Protein AF-A0A847PNF4-F1 (afdb_monomer)

Secondary structure (DSSP, 8-state):
-EEEEEEEEEE--TT----HHHHHHHHHHHHHHHT---EEEEEEEEEETTEEEEEEEEEEEEE-HHHHHHHHHHHHHHHHHTS-----EEEEEE---

Mean predicted aligned error: 7.0 Å

Nearest PDB structures (foldseek):
  2dcl-assembly1_A-2  TM=5.861E-01  e=5.553E-04  Pyrococcus horikoshii
  4er8-assembly1_A  TM=4.736E-01  e=1.302E-03  Escherichia coli K-12
  5b0d-assembly1_B  TM=5.557E-01  e=4.053E-03  Cannabis sativa
  5b0b-assembly2_D  TM=5.524E-01  e=1.095E-02  Cannabis sativa
  8qzt-assembly1_C  TM=3.788E-01  e=3.776E-03  Escherichia coli K-12

pLDDT: mean 78.37, std 13.12, range [43.22, 92.44]

Sequence (97 aa):
MERYLIYLGLESNDGDKWDYIEALDIIIKVASEIGVMGFTAYQTIGMWRGKTELSIRLELFECWEQLATEYALLLKKAFKQETVGLATDVVRKVQWI

Solvent-accessible surface area (backbone atoms only — not comparable to full-atom values): 5662 Å² total; per-residue (Å²): 127,40,38,37,38,40,40,42,39,44,47,38,51,94,86,45,75,77,56,66,67,62,55,48,51,53,53,51,52,56,30,64,77,74,65,60,88,46,70,50,80,45,81,46,82,46,77,56,99,87,28,35,31,44,38,37,43,36,41,34,50,74,45,52,73,68,56,56,50,51,49,53,53,51,50,54,52,58,50,44,75,71,67,38,69,72,74,47,84,51,81,43,81,64,79,88,131

Structure (mmCIF, N/CA/C/O backbone):
data_AF-A0A847PNF4-F1
#
_entry.id   AF-A0A847PNF4-F1
#
loop_
_atom_site.group_PDB
_atom_site.id
_atom_site.type_symbol
_atom_site.label_atom_id
_atom_site.label_alt_id
_atom_site.label_comp_id
_atom_site.label_asym_id
_atom_site.label_entity_id
_atom_site.label_seq_id
_atom_site.pdbx_PDB_ins_code
_atom_site.Cartn_x
_atom_site.Cartn_y
_atom_site.Cartn_z
_atom_site.occupancy
_atom_site.B_iso_or_equiv
_atom_site.auth_seq_id
_atom_site.auth_comp_id
_atom_site.auth_asym_id
_atom_site.auth_atom_id
_atom_site.pdbx_PDB_model_num
ATOM 1 N N . MET A 1 1 ? -14.376 3.775 15.834 1.00 62.66 1 MET A N 1
ATOM 2 C CA . MET A 1 1 ? -13.803 3.230 14.586 1.00 62.66 1 MET A CA 1
ATOM 3 C C . MET A 1 1 ? -12.856 4.264 14.010 1.00 62.66 1 MET A C 1
ATOM 5 O O . MET A 1 1 ? -13.218 5.435 13.996 1.00 62.66 1 MET A O 1
ATOM 9 N N . GLU A 1 2 ? -11.639 3.862 13.642 1.00 81.56 2 GLU A N 1
ATOM 10 C CA . GLU A 1 2 ? -10.525 4.777 13.346 1.00 81.56 2 GLU A CA 1
ATOM 11 C C . GLU A 1 2 ? -10.074 4.665 11.881 1.00 81.56 2 GLU A C 1
ATOM 13 O O . GLU A 1 2 ? -10.418 3.703 11.190 1.00 81.56 2 GLU A O 1
ATOM 18 N N . ARG A 1 3 ? -9.345 5.678 11.394 1.00 83.75 3 ARG A N 1
ATOM 19 C CA . ARG A 1 3 ? -8.745 5.689 10.052 1.00 83.75 3 ARG A CA 1
ATOM 20 C C . ARG A 1 3 ? -7.228 5.616 10.151 1.00 83.75 3 ARG A C 1
ATOM 22 O O . ARG A 1 3 ? -6.630 6.347 10.946 1.00 83.75 3 ARG A O 1
ATOM 29 N N . TYR A 1 4 ? -6.624 4.791 9.302 1.00 85.94 4 TYR A N 1
ATOM 30 C CA . TYR A 1 4 ? -5.174 4.622 9.226 1.00 85.94 4 TYR A CA 1
ATOM 31 C C . TYR A 1 4 ? -4.674 4.876 7.811 1.00 85.94 4 TYR A C 1
ATOM 33 O O . TYR A 1 4 ? -5.311 4.474 6.841 1.00 85.94 4 TYR A O 1
ATOM 41 N N . LEU A 1 5 ? -3.522 5.533 7.708 1.00 88.12 5 LEU A N 1
ATOM 42 C CA . LEU A 1 5 ? -2.806 5.720 6.452 1.00 88.12 5 LEU A CA 1
ATOM 43 C C . LEU A 1 5 ? -1.610 4.781 6.403 1.00 88.12 5 LEU A C 1
ATOM 45 O O . LEU A 1 5 ? -0.833 4.758 7.357 1.00 88.12 5 LEU A O 1
ATOM 49 N N . ILE A 1 6 ? -1.456 4.070 5.289 1.00 86.88 6 ILE A N 1
ATOM 50 C CA . ILE A 1 6 ? -0.240 3.337 4.933 1.00 86.88 6 ILE A CA 1
ATOM 51 C C . ILE A 1 6 ? 0.330 3.982 3.674 1.00 86.88 6 ILE A C 1
ATOM 53 O O . ILE A 1 6 ? -0.373 4.151 2.679 1.00 86.88 6 ILE A O 1
ATOM 57 N N . TYR A 1 7 ? 1.608 4.336 3.720 1.00 86.25 7 TYR A N 1
ATOM 58 C CA . TYR A 1 7 ? 2.358 4.788 2.553 1.00 86.25 7 TYR A CA 1
ATOM 59 C C . TYR A 1 7 ? 3.292 3.675 2.105 1.00 86.25 7 TYR A C 1
ATOM 61 O O . TYR A 1 7 ? 4.039 3.162 2.934 1.00 86.25 7 TYR A O 1
ATOM 69 N N . LEU A 1 8 ? 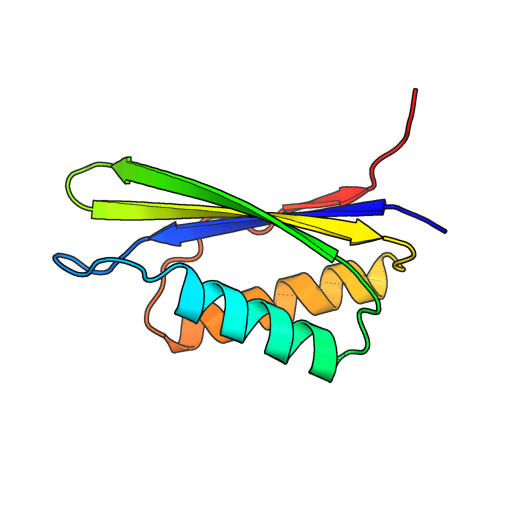3.247 3.338 0.818 1.00 83.44 8 LEU A N 1
ATOM 70 C CA . LEU A 1 8 ? 4.129 2.373 0.173 1.00 83.44 8 LEU A CA 1
ATOM 71 C C . LEU A 1 8 ? 4.905 3.085 -0.938 1.00 83.44 8 LEU A C 1
ATOM 73 O O . LEU A 1 8 ? 4.304 3.706 -1.815 1.00 83.44 8 LEU A O 1
ATOM 77 N N . GLY A 1 9 ? 6.232 2.989 -0.899 1.00 79.94 9 GLY A N 1
ATOM 78 C CA . GLY A 1 9 ? 7.107 3.381 -2.005 1.00 79.94 9 GLY A CA 1
ATOM 79 C C . GLY A 1 9 ? 7.677 2.138 -2.678 1.00 79.94 9 GLY A C 1
ATOM 80 O O . GLY A 1 9 ? 8.373 1.361 -2.017 1.00 79.94 9 GLY A O 1
ATOM 81 N N . LEU A 1 10 ? 7.369 1.958 -3.961 1.00 78.50 10 LEU A N 1
ATOM 82 C CA . LEU A 1 10 ? 7.833 0.861 -4.805 1.00 78.50 10 LEU A CA 1
ATOM 83 C C . LEU A 1 10 ? 8.733 1.431 -5.906 1.00 78.50 10 LEU A C 1
ATOM 85 O O . LEU A 1 10 ? 8.354 2.357 -6.621 1.00 78.50 10 LEU A O 1
ATOM 89 N N . GLU A 1 11 ? 9.931 0.881 -6.040 1.00 73.19 11 GLU A N 1
ATOM 90 C CA . GLU A 1 11 ? 10.897 1.250 -7.078 1.00 73.19 11 GLU A CA 1
ATOM 91 C C . GLU A 1 11 ? 11.001 0.089 -8.066 1.00 73.19 11 GLU A C 1
ATOM 93 O O . GLU A 1 11 ? 11.003 -1.071 -7.649 1.00 73.19 11 GLU A O 1
ATOM 98 N N . SER A 1 12 ? 11.001 0.366 -9.370 1.00 67.69 12 SER A N 1
ATOM 99 C CA . SER A 1 12 ? 11.224 -0.679 -10.372 1.00 67.69 12 SER A CA 1
ATOM 100 C C . SER A 1 12 ? 12.684 -1.139 -10.355 1.00 67.69 12 SER A C 1
ATOM 102 O O . SER A 1 12 ? 13.592 -0.365 -10.032 1.00 67.69 12 SER A O 1
ATOM 104 N N . ASN A 1 13 ? 12.937 -2.374 -10.785 1.00 67.25 13 ASN A N 1
ATOM 105 C CA . ASN A 1 13 ? 14.284 -2.748 -11.207 1.00 67.25 13 ASN A CA 1
ATOM 106 C C . ASN A 1 13 ? 14.714 -1.895 -12.419 1.00 67.25 13 ASN A C 1
ATOM 108 O O . ASN A 1 13 ? 13.887 -1.258 -13.084 1.00 67.25 13 ASN A O 1
ATOM 112 N N . ASP A 1 14 ? 16.022 -1.844 -12.690 1.00 59.84 14 ASP A N 1
ATOM 113 C CA . ASP A 1 14 ? 16.571 -1.084 -13.818 1.00 59.84 14 ASP A CA 1
ATOM 114 C C . ASP A 1 14 ? 15.947 -1.554 -15.143 1.00 59.84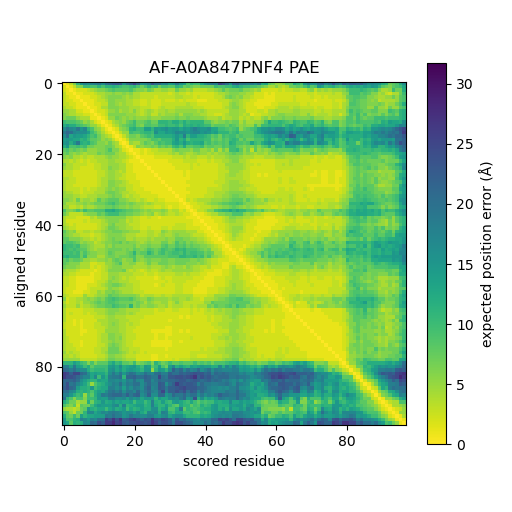 14 ASP A C 1
ATOM 116 O O . ASP A 1 14 ? 16.189 -2.670 -15.593 1.00 59.84 14 ASP A O 1
ATOM 120 N N . GLY A 1 15 ? 15.159 -0.679 -15.777 1.00 56.91 15 GLY A N 1
ATOM 121 C CA . GLY A 1 15 ? 14.524 -0.932 -17.077 1.00 56.91 15 GLY A CA 1
ATOM 122 C C . GLY A 1 15 ? 13.093 -1.477 -17.028 1.00 56.91 15 GLY A C 1
ATOM 123 O O . GLY A 1 15 ? 12.415 -1.426 -18.056 1.00 56.91 15 GLY A O 1
ATOM 124 N N . ASP A 1 16 ? 12.603 -1.903 -15.862 1.00 64.25 16 ASP A N 1
ATOM 125 C CA . ASP A 1 16 ? 11.228 -2.385 -15.699 1.00 64.25 16 ASP A CA 1
ATOM 126 C C . ASP A 1 16 ? 10.250 -1.232 -15.423 1.00 64.25 16 ASP A C 1
ATOM 128 O O . ASP A 1 16 ? 10.601 -0.187 -14.867 1.00 64.25 16 ASP A O 1
ATOM 132 N N . LYS A 1 17 ? 8.988 -1.408 -15.826 1.00 63.69 17 LYS A N 1
ATOM 133 C CA . LYS A 1 17 ? 7.884 -0.505 -15.476 1.00 63.69 17 LYS A CA 1
ATOM 134 C C . LYS A 1 17 ? 6.976 -1.227 -14.493 1.00 63.69 17 LYS A C 1
ATOM 136 O O . LYS A 1 17 ? 6.599 -2.360 -14.753 1.00 63.69 17 LYS A O 1
ATOM 141 N N . TRP A 1 18 ? 6.600 -0.558 -13.406 1.00 66.69 18 TRP A N 1
ATOM 142 C CA . TRP A 1 18 ? 5.543 -1.059 -12.532 1.00 66.69 18 TRP A CA 1
ATOM 143 C C . TRP A 1 18 ? 4.197 -1.019 -13.247 1.00 66.69 18 TRP A C 1
ATOM 145 O O . TRP A 1 18 ? 3.814 0.033 -13.771 1.00 66.69 18 TRP A O 1
ATOM 155 N N . ASP A 1 19 ? 3.465 -2.130 -13.202 1.00 72.75 19 ASP A N 1
ATOM 156 C CA . ASP A 1 19 ? 2.043 -2.136 -13.503 1.00 72.75 19 ASP A CA 1
ATOM 157 C C . ASP A 1 19 ? 1.259 -1.850 -12.216 1.00 72.75 19 ASP A C 1
ATOM 159 O O . ASP A 1 19 ? 1.351 -2.561 -11.212 1.00 72.75 19 ASP A O 1
ATOM 163 N N . TYR A 1 20 ? 0.485 -0.766 -12.228 1.00 72.19 20 TYR A N 1
ATOM 164 C CA . TYR A 1 20 ? -0.396 -0.443 -11.112 1.00 72.19 20 TYR A CA 1
ATOM 165 C C . TYR A 1 20 ? -1.435 -1.544 -10.864 1.00 72.19 20 TYR A C 1
ATOM 167 O O . TYR A 1 20 ? -1.828 -1.753 -9.718 1.00 72.19 20 TYR A O 1
ATOM 175 N N . ILE A 1 21 ? -1.864 -2.248 -11.917 1.00 77.62 21 ILE A N 1
ATOM 176 C CA . ILE A 1 21 ? -2.836 -3.338 -11.813 1.00 77.62 21 ILE A CA 1
ATOM 177 C C . ILE A 1 21 ? -2.251 -4.475 -10.968 1.00 77.62 21 ILE A C 1
ATOM 179 O O . ILE A 1 21 ? -2.900 -4.919 -10.026 1.00 77.62 21 ILE A O 1
ATOM 183 N N . GLU A 1 22 ? -0.997 -4.861 -11.211 1.00 82.25 22 GLU A N 1
ATOM 184 C CA . GLU A 1 22 ? -0.306 -5.896 -10.427 1.00 82.25 22 GLU A CA 1
ATOM 185 C C . GLU A 1 22 ? -0.151 -5.488 -8.955 1.00 82.25 22 GLU A C 1
ATOM 187 O O . GLU A 1 22 ? -0.437 -6.268 -8.043 1.00 82.25 22 GLU A O 1
ATOM 192 N N . ALA A 1 23 ? 0.235 -4.233 -8.694 1.00 83.94 23 ALA A N 1
ATOM 193 C CA . ALA A 1 23 ? 0.342 -3.734 -7.325 1.00 83.94 23 ALA A CA 1
ATOM 194 C C . ALA A 1 23 ? -1.019 -3.724 -6.606 1.00 83.94 23 ALA A C 1
ATOM 196 O O . ALA A 1 23 ? -1.098 -4.066 -5.423 1.00 83.94 23 ALA A O 1
ATOM 197 N N . LEU A 1 24 ? -2.095 -3.354 -7.308 1.00 87.31 24 LEU A N 1
ATOM 198 C CA . LEU A 1 24 ? -3.452 -3.361 -6.769 1.00 87.31 24 LEU A CA 1
ATOM 199 C C . LEU A 1 24 ? -3.938 -4.786 -6.466 1.00 87.31 24 LEU A C 1
ATOM 201 O O . LEU A 1 24 ? -4.547 -4.996 -5.415 1.00 87.31 24 LEU A O 1
ATOM 205 N N . ASP A 1 25 ? -3.619 -5.762 -7.316 1.00 89.88 25 ASP A N 1
ATOM 206 C CA . ASP A 1 25 ? -3.952 -7.172 -7.088 1.00 89.88 25 ASP A CA 1
ATOM 207 C C . ASP A 1 25 ? -3.287 -7.706 -5.813 1.00 89.88 25 ASP A C 1
ATOM 209 O O . ASP A 1 25 ? -3.946 -8.352 -4.991 1.00 89.88 25 ASP A O 1
ATOM 213 N N . ILE A 1 26 ? -2.012 -7.369 -5.581 1.00 89.50 26 ILE A N 1
ATOM 214 C CA . ILE A 1 26 ? -1.308 -7.702 -4.333 1.00 89.50 26 ILE A CA 1
ATOM 215 C C . ILE A 1 26 ? -2.010 -7.052 -3.130 1.00 89.50 26 ILE A C 1
ATOM 217 O O . ILE A 1 26 ? -2.274 -7.721 -2.129 1.00 89.50 26 ILE A O 1
ATOM 221 N N . ILE A 1 27 ? -2.356 -5.763 -3.225 1.00 90.88 27 ILE A N 1
ATOM 222 C CA . ILE A 1 27 ? -3.024 -5.006 -2.153 1.00 90.88 27 ILE A CA 1
ATOM 223 C C . ILE A 1 27 ? -4.370 -5.639 -1.778 1.00 90.88 27 ILE A C 1
ATOM 225 O O . ILE A 1 27 ? -4.639 -5.840 -0.588 1.00 90.88 27 ILE A O 1
ATOM 229 N N . ILE A 1 28 ? -5.196 -5.973 -2.773 1.00 91.75 28 ILE A N 1
ATOM 230 C CA . ILE A 1 28 ? -6.513 -6.599 -2.587 1.00 91.75 28 ILE A CA 1
ATOM 231 C C . ILE A 1 28 ? -6.362 -7.998 -1.992 1.00 91.75 28 ILE A C 1
ATOM 233 O O . ILE A 1 28 ? -7.063 -8.342 -1.038 1.00 91.75 28 ILE A O 1
ATOM 237 N N . LYS A 1 29 ? -5.430 -8.798 -2.521 1.00 92.19 29 LYS A N 1
ATOM 238 C CA . LYS A 1 29 ? -5.185 -10.155 -2.035 1.00 92.19 29 LYS A CA 1
ATOM 239 C C . LYS A 1 29 ? -4.818 -10.147 -0.555 1.00 92.19 29 LYS A C 1
ATOM 241 O O . LYS A 1 29 ? -5.492 -10.811 0.231 1.00 92.19 29 LYS A O 1
ATOM 246 N N . VAL A 1 30 ? -3.831 -9.339 -0.161 1.00 92.44 30 VAL A N 1
ATOM 247 C CA . VAL A 1 30 ? -3.409 -9.237 1.244 1.00 92.44 30 VAL A CA 1
ATOM 248 C C . VAL A 1 30 ? -4.549 -8.706 2.122 1.00 92.44 30 VAL A C 1
ATOM 250 O O . VAL A 1 30 ? -4.735 -9.200 3.229 1.00 92.44 30 VAL A O 1
ATOM 253 N N . ALA A 1 31 ? -5.359 -7.753 1.640 1.00 91.12 31 ALA A N 1
ATOM 254 C CA . ALA A 1 31 ? -6.509 -7.247 2.397 1.00 91.12 31 ALA A CA 1
ATOM 255 C C . ALA A 1 31 ? -7.528 -8.359 2.702 1.00 91.12 31 ALA A C 1
ATOM 257 O O . ALA A 1 31 ? -8.037 -8.439 3.823 1.00 91.12 31 ALA A O 1
ATOM 258 N N . SER A 1 32 ? -7.781 -9.242 1.727 1.00 91.12 32 SER A N 1
ATOM 259 C CA . SER A 1 32 ? -8.688 -10.383 1.889 1.00 91.12 32 SER A CA 1
ATOM 260 C C . SER A 1 32 ? -8.170 -11.428 2.883 1.00 91.12 32 SER A C 1
ATOM 262 O O . SER A 1 32 ? -8.963 -12.006 3.623 1.00 91.12 32 SER A O 1
ATOM 264 N N . GLU A 1 33 ? -6.850 -11.635 2.950 1.00 91.19 33 GLU A N 1
ATOM 265 C CA . GLU A 1 33 ? -6.221 -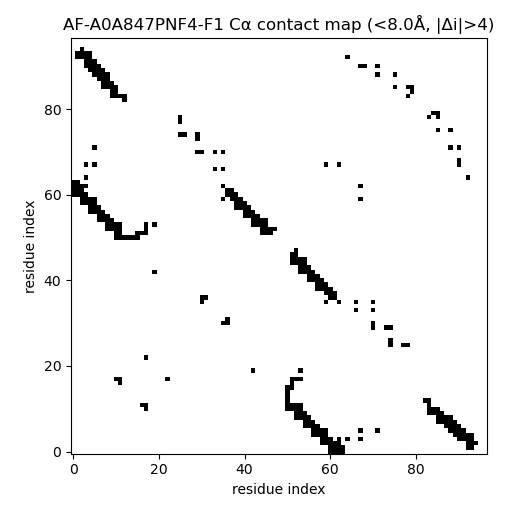12.655 3.802 1.00 91.19 33 GLU A CA 1
ATOM 266 C C . GLU A 1 33 ? -6.365 -12.353 5.300 1.00 91.19 33 GLU A C 1
ATOM 268 O O . GLU A 1 33 ? -6.479 -13.279 6.101 1.00 91.19 33 GLU A O 1
ATOM 273 N N . ILE A 1 34 ? -6.397 -11.073 5.684 1.00 89.44 34 ILE A N 1
ATOM 274 C CA . ILE A 1 34 ? -6.462 -10.647 7.094 1.00 89.44 34 ILE A CA 1
ATOM 275 C C . ILE A 1 34 ? -7.773 -9.954 7.478 1.00 89.44 34 ILE A C 1
ATOM 277 O O . ILE A 1 34 ? -7.914 -9.466 8.597 1.00 89.44 34 ILE A O 1
ATOM 281 N N . GLY A 1 35 ? -8.744 -9.896 6.565 1.00 87.62 35 GLY A N 1
ATOM 282 C CA . GLY A 1 35 ? -10.067 -9.342 6.853 1.00 87.62 35 GLY A CA 1
ATOM 283 C C . GLY A 1 35 ? -10.114 -7.814 6.953 1.00 87.62 35 GLY A C 1
ATOM 284 O O . GLY A 1 35 ? -10.926 -7.273 7.705 1.00 87.62 35 GLY A O 1
ATOM 285 N N . VAL A 1 36 ? -9.281 -7.093 6.194 1.00 87.62 36 VAL A N 1
ATOM 286 C CA . VAL A 1 36 ? -9.471 -5.645 6.005 1.00 87.62 36 VAL A CA 1
ATOM 287 C C . VAL A 1 36 ? -10.746 -5.440 5.185 1.00 87.62 36 VAL A C 1
ATOM 289 O O . VAL 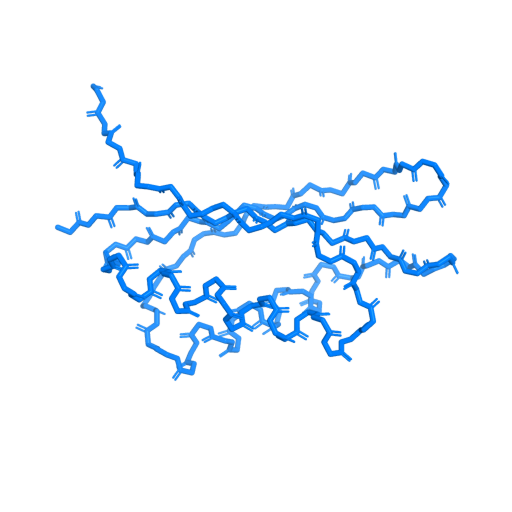A 1 36 ? -10.796 -5.779 4.006 1.00 87.62 36 VAL A O 1
ATOM 292 N N . MET A 1 37 ? -11.788 -4.885 5.809 1.00 81.88 37 MET A N 1
ATOM 293 C CA . MET A 1 37 ? -13.114 -4.787 5.182 1.00 81.88 37 MET A CA 1
ATOM 294 C C . MET A 1 37 ? -13.238 -3.672 4.134 1.00 81.88 37 MET A C 1
ATOM 296 O O . MET A 1 37 ? -14.156 -3.705 3.318 1.00 81.88 37 MET A O 1
ATOM 300 N N . GLY A 1 38 ? -12.350 -2.675 4.148 1.00 85.75 38 GLY A N 1
ATOM 301 C CA . GLY A 1 38 ? -12.414 -1.569 3.198 1.00 85.75 38 GLY A CA 1
ATOM 302 C C . GLY A 1 38 ? -11.195 -0.657 3.234 1.00 85.75 38 GLY A C 1
ATOM 303 O O . GLY A 1 38 ? -10.687 -0.302 4.301 1.00 85.75 38 GLY A O 1
ATOM 304 N N . PHE A 1 39 ? -10.749 -0.250 2.048 1.00 91.06 39 PHE A N 1
ATOM 305 C CA . PHE A 1 39 ? -9.682 0.724 1.870 1.00 91.06 39 PHE A CA 1
ATOM 306 C C . PHE A 1 39 ? -9.874 1.531 0.581 1.00 91.06 39 PHE A C 1
ATOM 308 O O . PHE A 1 39 ? -10.537 1.080 -0.351 1.00 91.06 39 PHE A O 1
ATOM 315 N N . THR A 1 40 ? -9.247 2.703 0.518 1.00 92.00 40 THR A N 1
ATOM 316 C CA . THR A 1 40 ? -9.055 3.457 -0.728 1.00 92.00 40 THR A CA 1
ATOM 317 C C . THR A 1 40 ? -7.571 3.487 -1.052 1.00 92.00 40 THR A C 1
ATOM 319 O O . THR A 1 40 ? -6.760 3.775 -0.173 1.00 92.00 40 THR A O 1
ATOM 322 N N . ALA A 1 41 ? -7.211 3.213 -2.305 1.00 91.06 41 ALA A N 1
ATOM 323 C CA . ALA A 1 41 ? -5.838 3.296 -2.789 1.00 91.06 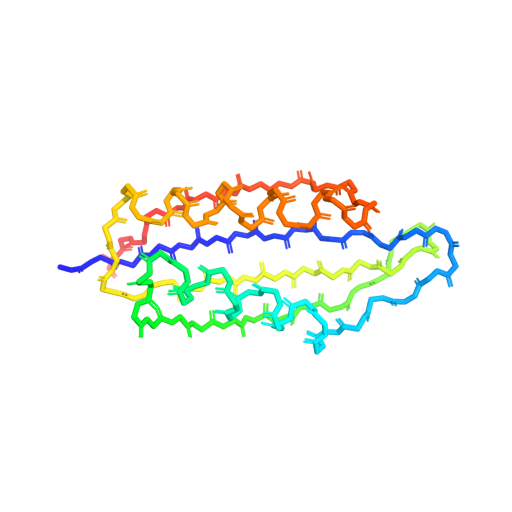41 ALA A CA 1
ATOM 324 C C . ALA A 1 41 ? -5.668 4.491 -3.734 1.00 91.06 41 ALA A C 1
ATOM 326 O O . ALA A 1 41 ? -6.413 4.638 -4.700 1.00 91.06 41 ALA A O 1
ATOM 327 N N . TYR A 1 42 ? -4.664 5.325 -3.474 1.00 88.38 42 TYR A N 1
ATOM 328 C CA . TYR A 1 42 ? -4.249 6.417 -4.353 1.00 88.38 42 TYR A CA 1
ATOM 329 C C . TYR A 1 42 ? -2.865 6.112 -4.906 1.00 88.38 42 TYR A C 1
ATOM 331 O O . TYR A 1 42 ? -1.964 5.799 -4.129 1.00 88.38 42 TYR A O 1
ATOM 339 N N . GLN A 1 43 ? -2.690 6.243 -6.220 1.00 87.62 43 GLN A N 1
ATOM 340 C CA . GLN A 1 43 ? -1.408 6.022 -6.883 1.00 87.62 43 GLN A CA 1
ATOM 341 C C . GLN A 1 43 ? -0.798 7.335 -7.369 1.00 87.62 43 GLN A C 1
ATOM 343 O O . GLN A 1 43 ? -1.497 8.207 -7.887 1.00 87.62 43 GLN A O 1
ATOM 348 N N . THR A 1 44 ? 0.523 7.411 -7.297 1.00 85.75 44 THR A N 1
ATOM 349 C CA . THR A 1 44 ? 1.324 8.382 -8.035 1.00 85.75 44 THR A CA 1
ATOM 350 C C . THR A 1 44 ? 2.444 7.624 -8.730 1.00 85.75 44 THR A C 1
ATOM 352 O O . THR A 1 44 ? 3.183 6.891 -8.077 1.00 85.75 44 THR A O 1
ATOM 355 N N . ILE A 1 45 ? 2.572 7.805 -10.044 1.00 83.06 45 ILE A N 1
ATOM 356 C CA . ILE A 1 45 ? 3.695 7.277 -10.822 1.00 83.06 45 ILE A CA 1
ATOM 357 C C . ILE A 1 45 ? 4.654 8.434 -11.081 1.00 83.06 45 ILE A C 1
ATOM 359 O O . ILE A 1 45 ? 4.255 9.471 -11.613 1.00 83.06 45 ILE A O 1
ATOM 363 N N . GLY A 1 46 ? 5.904 8.258 -10.674 1.00 81.44 46 GLY A N 1
ATOM 364 C CA . GLY A 1 46 ? 6.986 9.209 -10.868 1.00 81.44 46 GLY A CA 1
ATOM 365 C C . GLY A 1 46 ? 8.166 8.581 -11.599 1.00 81.44 46 GLY A C 1
ATOM 366 O O . GLY A 1 46 ? 8.229 7.371 -11.813 1.00 81.44 46 GLY A O 1
ATOM 367 N N . MET A 1 47 ? 9.1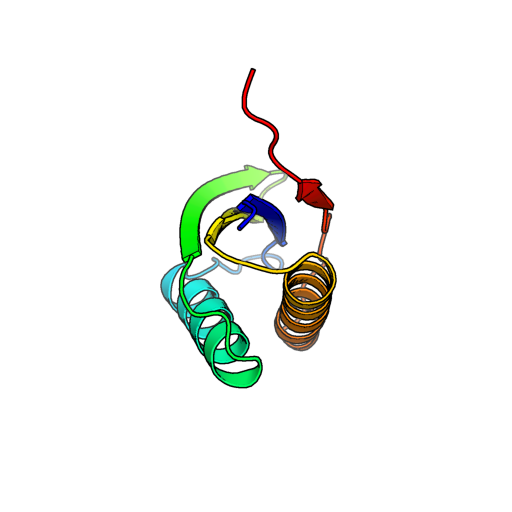20 9.427 -11.975 1.00 79.88 47 MET A N 1
ATOM 368 C CA . MET A 1 47 ? 10.433 8.992 -12.436 1.00 79.88 47 MET A CA 1
ATOM 369 C C . MET A 1 47 ? 11.506 9.609 -11.548 1.00 79.88 47 MET A C 1
ATOM 371 O O . MET A 1 47 ? 11.545 10.830 -11.385 1.00 79.88 47 MET A O 1
ATOM 375 N N . TRP A 1 48 ? 12.415 8.787 -11.034 1.00 73.12 48 TRP A N 1
ATOM 376 C CA . TRP A 1 48 ? 13.555 9.234 -10.239 1.00 73.12 48 TRP A CA 1
ATOM 377 C C . TRP A 1 48 ? 14.816 8.503 -10.682 1.00 73.12 48 TRP A C 1
ATOM 379 O O . TRP A 1 48 ? 14.830 7.284 -10.812 1.00 73.12 48 TRP A O 1
ATOM 389 N N . ARG A 1 49 ? 15.888 9.255 -10.964 1.00 74.62 49 ARG A N 1
ATOM 390 C CA . ARG A 1 49 ? 17.197 8.712 -11.389 1.00 74.62 49 ARG A CA 1
ATOM 391 C C . ARG A 1 49 ? 17.129 7.669 -12.524 1.00 74.62 49 ARG A C 1
ATOM 393 O O . ARG A 1 49 ? 17.957 6.770 -12.581 1.00 74.62 49 ARG A O 1
ATOM 400 N N . GLY A 1 50 ? 16.171 7.814 -13.442 1.00 74.19 50 GLY A N 1
ATOM 401 C CA . GLY A 1 50 ? 15.992 6.904 -14.582 1.00 74.19 50 GLY A CA 1
ATOM 402 C C . GLY A 1 50 ? 15.141 5.661 -14.299 1.00 74.19 50 GLY A C 1
ATOM 403 O O . GLY A 1 50 ? 14.961 4.853 -15.204 1.00 74.19 50 GLY A O 1
ATOM 404 N N . LYS A 1 51 ? 14.584 5.529 -13.092 1.00 72.50 51 LYS A N 1
ATOM 405 C CA . LYS A 1 51 ? 13.686 4.441 -12.691 1.00 72.50 51 LYS A CA 1
ATOM 406 C C . LYS A 1 51 ? 12.252 4.927 -12.545 1.00 72.50 51 LYS A C 1
ATOM 408 O O . LYS A 1 51 ? 12.022 6.107 -12.267 1.00 72.50 51 LYS A O 1
ATOM 413 N N . THR A 1 52 ? 11.301 4.015 -12.733 1.00 76.94 52 THR A N 1
ATOM 414 C CA . THR A 1 52 ? 9.887 4.287 -12.462 1.00 76.94 52 THR A CA 1
ATOM 415 C C . THR A 1 52 ? 9.634 4.059 -10.977 1.00 76.94 52 THR A C 1
ATOM 417 O O . THR A 1 52 ? 9.918 2.984 -10.451 1.00 76.94 52 THR A O 1
ATOM 420 N N . GLU A 1 53 ? 9.082 5.061 -10.306 1.00 81.19 53 GLU A N 1
ATOM 421 C CA . GLU A 1 53 ? 8.648 4.957 -8.916 1.00 81.19 53 GLU A CA 1
ATOM 422 C C . GLU A 1 53 ? 7.123 4.913 -8.870 1.00 81.19 53 GLU A C 1
ATOM 424 O O . GLU A 1 53 ? 6.445 5.758 -9.457 1.00 81.19 53 GLU A O 1
ATOM 429 N N . LEU A 1 54 ? 6.579 3.939 -8.150 1.00 82.69 54 LEU A N 1
ATOM 430 C CA . LEU A 1 54 ? 5.163 3.849 -7.835 1.00 82.69 54 LEU A CA 1
ATOM 431 C C . LEU A 1 54 ? 4.984 4.134 -6.341 1.00 82.69 54 LEU A C 1
ATOM 433 O O . LEU A 1 54 ? 5.447 3.389 -5.482 1.00 82.69 54 LEU A O 1
ATOM 437 N N . SER A 1 55 ? 4.306 5.234 -6.027 1.00 84.62 55 SER A N 1
ATOM 438 C CA . SER A 1 55 ? 3.908 5.580 -4.662 1.00 84.62 55 SER A CA 1
ATOM 439 C C . SER A 1 55 ? 2.431 5.279 -4.464 1.00 84.62 55 SER A C 1
ATOM 441 O O . SER A 1 55 ? 1.598 5.738 -5.247 1.00 84.62 55 SER A O 1
ATOM 443 N N . ILE A 1 56 ? 2.097 4.550 -3.402 1.00 86.12 56 ILE A N 1
ATOM 444 C CA . ILE A 1 56 ? 0.720 4.188 -3.066 1.00 86.12 56 ILE A CA 1
ATOM 445 C C . ILE A 1 56 ? 0.388 4.706 -1.668 1.00 86.12 56 ILE A C 1
ATOM 447 O O . ILE A 1 56 ? 1.096 4.423 -0.702 1.00 86.12 56 ILE A O 1
ATOM 451 N N . ARG A 1 57 ? -0.711 5.457 -1.550 1.00 89.88 57 ARG A N 1
ATOM 452 C CA . ARG A 1 57 ? -1.328 5.810 -0.265 1.00 89.88 57 ARG A CA 1
ATOM 453 C C . ARG A 1 57 ? -2.580 4.967 -0.082 1.00 89.88 57 ARG A C 1
ATOM 455 O O . ARG A 1 57 ? -3.523 5.105 -0.859 1.00 89.88 57 ARG A O 1
ATOM 462 N N . LEU A 1 58 ? -2.593 4.136 0.950 1.00 90.00 58 LEU A N 1
ATOM 463 C CA . LEU A 1 58 ? -3.759 3.365 1.360 1.00 90.00 58 LEU A CA 1
ATOM 464 C C . LEU A 1 58 ? -4.421 4.042 2.552 1.00 90.00 58 LEU A C 1
ATOM 466 O O . LEU A 1 58 ? -3.765 4.336 3.552 1.00 90.00 58 LEU A O 1
ATOM 470 N N . GLU A 1 59 ? -5.722 4.269 2.447 1.00 92.00 59 GLU A N 1
ATOM 471 C CA . GLU A 1 59 ? -6.559 4.753 3.539 1.00 92.00 59 GLU A CA 1
ATOM 472 C C . GLU A 1 59 ? -7.447 3.609 4.010 1.00 92.00 59 GLU A C 1
ATOM 474 O O . GLU A 1 59 ? -8.329 3.176 3.272 1.00 92.00 59 GLU A O 1
ATOM 479 N N . LEU A 1 60 ? -7.203 3.103 5.219 1.00 89.81 60 LEU A N 1
ATOM 480 C CA . LEU A 1 60 ? -8.021 2.065 5.841 1.00 89.81 60 LEU A CA 1
ATOM 481 C C . LEU A 1 60 ? -9.147 2.712 6.640 1.00 89.81 60 LEU A C 1
ATOM 483 O O . LEU A 1 60 ? -8.898 3.607 7.457 1.00 89.81 60 LEU A O 1
ATOM 487 N N . PHE A 1 61 ? -10.367 2.223 6.447 1.00 87.06 61 PHE A N 1
ATOM 488 C CA . PHE A 1 61 ? -11.544 2.661 7.192 1.00 87.06 61 PHE A CA 1
ATOM 489 C C . PHE A 1 61 ? -11.942 1.596 8.200 1.00 87.06 61 PHE A C 1
ATOM 491 O O . PHE A 1 61 ? -11.740 0.410 7.959 1.00 87.06 61 PHE A O 1
ATOM 498 N N . GLU A 1 62 ? -12.514 2.030 9.324 1.00 85.38 62 GLU A N 1
ATOM 499 C CA . GLU A 1 62 ? -13.093 1.115 10.314 1.00 85.38 62 GLU A CA 1
ATOM 500 C C . GLU A 1 62 ? -12.109 0.032 10.792 1.00 85.38 62 GLU A C 1
ATOM 502 O O . GLU A 1 62 ? -12.488 -1.079 11.146 1.00 85.38 62 GLU A O 1
ATOM 507 N N . CYS A 1 63 ? -10.821 0.378 10.814 1.00 85.62 63 CYS A N 1
ATOM 508 C CA . CYS A 1 63 ? -9.729 -0.549 11.069 1.00 85.62 63 CYS A CA 1
ATOM 509 C C . CYS A 1 63 ? -9.187 -0.359 12.491 1.00 85.62 63 CYS A C 1
ATOM 511 O O . CYS A 1 63 ? -9.266 0.734 13.056 1.00 85.62 63 CYS A O 1
ATOM 513 N N . TRP A 1 64 ? -8.651 -1.429 13.076 1.00 88.19 64 TRP A N 1
ATOM 514 C CA . TRP A 1 64 ? -7.949 -1.405 14.362 1.00 88.19 64 TRP A CA 1
ATOM 515 C C . TRP A 1 64 ? -6.451 -1.187 14.131 1.00 88.19 64 TRP A C 1
ATOM 517 O O . TRP A 1 64 ? -5.912 -1.650 13.129 1.00 88.19 64 TRP A O 1
ATOM 527 N N . GLU A 1 65 ? -5.750 -0.559 15.078 1.00 87.25 65 GLU A N 1
ATOM 528 C CA . GLU A 1 65 ? -4.307 -0.278 14.954 1.00 87.25 65 GLU A CA 1
ATOM 529 C C . GLU A 1 65 ? -3.471 -1.523 14.654 1.00 87.25 65 GLU A C 1
ATOM 531 O O . GLU A 1 65 ? -2.613 -1.513 13.769 1.00 87.25 65 GLU A O 1
ATOM 536 N N . GLN A 1 66 ? -3.750 -2.610 15.375 1.00 88.81 66 GLN A N 1
ATOM 537 C CA . GLN A 1 66 ? -3.061 -3.882 15.196 1.00 88.81 66 GLN A CA 1
ATOM 538 C C . GLN A 1 66 ? -3.280 -4.437 13.786 1.00 88.81 66 GLN A C 1
ATOM 540 O O . GLN A 1 66 ? -2.318 -4.852 13.147 1.00 88.81 66 GLN A O 1
ATOM 545 N N . LEU A 1 67 ? -4.515 -4.372 13.279 1.00 89.88 67 LEU A N 1
ATOM 546 C CA . LEU A 1 67 ? -4.857 -4.852 11.942 1.00 89.88 67 LEU A CA 1
ATOM 547 C C . LEU A 1 67 ? -4.202 -3.993 10.850 1.00 89.88 67 LEU A C 1
ATOM 549 O O . LEU A 1 67 ? -3.654 -4.533 9.896 1.00 89.88 67 LEU A O 1
ATOM 553 N N . ALA A 1 68 ? -4.184 -2.665 11.007 1.00 88.25 68 ALA A N 1
ATOM 554 C CA .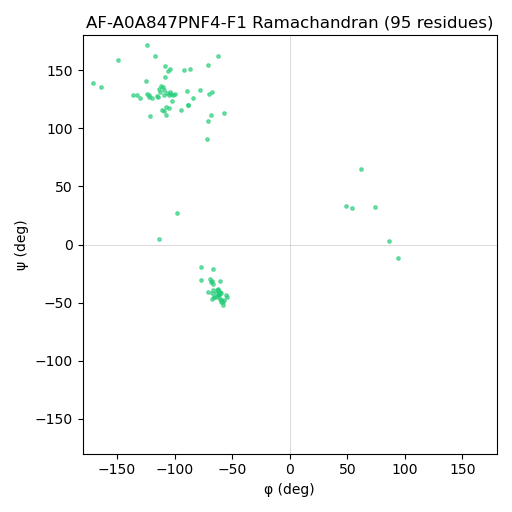 ALA A 1 68 ? -3.487 -1.764 10.086 1.00 88.25 68 ALA A CA 1
ATOM 555 C C . ALA A 1 68 ? -1.971 -2.030 10.056 1.00 88.25 68 ALA A C 1
ATOM 557 O O . ALA A 1 68 ? -1.344 -1.996 8.997 1.00 88.25 68 ALA A O 1
ATOM 558 N N . THR A 1 69 ? -1.389 -2.323 11.221 1.00 88.12 69 THR A N 1
ATOM 559 C CA . THR A 1 69 ? 0.032 -2.661 11.362 1.00 88.12 69 THR A CA 1
ATOM 560 C C . THR A 1 69 ? 0.351 -4.004 10.711 1.00 88.12 69 THR A C 1
ATOM 562 O O . THR A 1 69 ? 1.310 -4.107 9.949 1.00 88.12 69 THR A O 1
ATOM 565 N N . GLU A 1 70 ? -0.465 -5.026 10.967 1.00 90.25 70 GLU A N 1
ATOM 566 C CA . GLU A 1 70 ? -0.333 -6.347 10.350 1.00 90.25 70 GLU A CA 1
ATOM 567 C C . GLU A 1 70 ? -0.484 -6.272 8.828 1.00 90.25 70 GLU A C 1
ATOM 569 O O . GLU A 1 70 ? 0.335 -6.836 8.100 1.00 90.25 70 GLU A O 1
ATOM 574 N N . TYR A 1 71 ? -1.446 -5.482 8.342 1.00 90.81 71 TYR A N 1
ATOM 575 C CA . TYR A 1 71 ? -1.630 -5.236 6.918 1.00 90.81 71 TYR A CA 1
ATOM 576 C C . TYR A 1 71 ? -0.380 -4.636 6.271 1.00 90.81 71 TYR A C 1
ATOM 578 O O . TYR A 1 71 ? 0.116 -5.168 5.279 1.00 90.81 71 TYR A O 1
ATOM 586 N N . ALA A 1 72 ? 0.184 -3.579 6.865 1.00 87.06 72 ALA A N 1
ATOM 587 C CA . ALA A 1 72 ? 1.411 -2.956 6.371 1.00 87.06 72 ALA A CA 1
ATOM 588 C C . ALA A 1 72 ? 2.594 -3.943 6.339 1.00 87.06 72 ALA A C 1
ATOM 590 O O . ALA A 1 72 ? 3.343 -3.990 5.364 1.00 87.06 72 ALA A O 1
ATOM 591 N N . LEU A 1 73 ? 2.745 -4.777 7.376 1.00 86.75 73 LEU A N 1
ATOM 592 C CA . LEU A 1 73 ? 3.809 -5.784 7.444 1.00 86.75 73 LEU A CA 1
ATOM 593 C C . LEU A 1 73 ? 3.678 -6.852 6.351 1.00 86.75 73 LEU A C 1
ATOM 595 O O . LEU A 1 73 ? 4.685 -7.248 5.753 1.00 86.75 73 LEU A O 1
ATOM 599 N N . LEU A 1 74 ? 2.459 -7.317 6.077 1.00 89.31 74 LEU A N 1
ATOM 600 C CA . LEU A 1 74 ? 2.205 -8.309 5.034 1.00 89.31 74 LEU A CA 1
ATOM 601 C C . LEU A 1 74 ? 2.378 -7.727 3.634 1.00 89.31 74 LEU A C 1
ATOM 603 O O . LEU A 1 74 ? 3.019 -8.368 2.804 1.00 89.31 74 LEU A O 1
ATOM 607 N N . LEU A 1 75 ? 1.911 -6.498 3.397 1.00 87.81 75 LEU A N 1
ATOM 608 C CA . LEU A 1 75 ? 2.169 -5.771 2.153 1.00 87.81 75 LEU A CA 1
ATOM 609 C C . LEU A 1 75 ? 3.673 -5.644 1.909 1.00 87.81 75 LEU A C 1
ATOM 611 O O . LEU A 1 75 ? 4.161 -6.015 0.842 1.00 87.81 75 LEU A O 1
ATOM 615 N N . LYS A 1 76 ? 4.438 -5.230 2.927 1.00 83.25 76 LYS A N 1
ATOM 616 C CA . LYS A 1 76 ? 5.898 -5.161 2.831 1.00 83.25 76 LYS A CA 1
ATOM 617 C C . LYS A 1 76 ? 6.518 -6.495 2.435 1.00 83.25 76 LYS A C 1
ATOM 619 O O . LYS A 1 76 ? 7.450 -6.528 1.630 1.00 83.25 76 LYS A O 1
ATOM 624 N N . LYS A 1 77 ? 6.053 -7.591 3.034 1.00 84.81 77 LYS A N 1
ATOM 625 C CA . LYS A 1 77 ? 6.550 -8.936 2.732 1.00 84.81 77 LYS A CA 1
ATOM 626 C C . LYS A 1 77 ? 6.206 -9.345 1.300 1.00 84.81 77 LYS A C 1
ATOM 628 O O . LYS A 1 77 ? 7.093 -9.847 0.616 1.00 84.81 77 LYS A O 1
ATOM 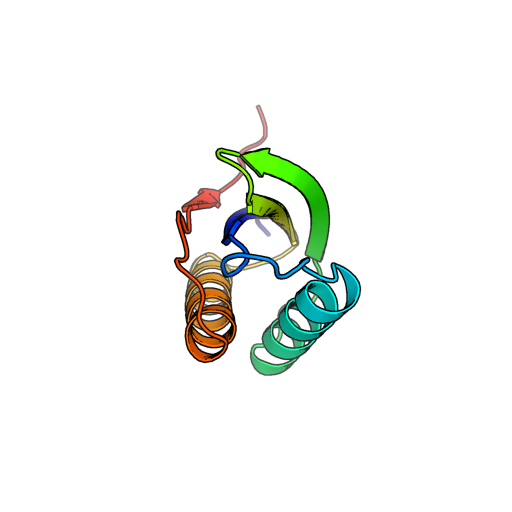633 N N . ALA A 1 78 ? 4.968 -9.113 0.867 1.00 84.50 78 ALA A N 1
ATOM 634 C CA . ALA A 1 78 ? 4.496 -9.441 -0.472 1.00 84.50 78 ALA A CA 1
ATOM 635 C C . ALA A 1 78 ? 5.321 -8.707 -1.538 1.00 84.50 78 ALA A C 1
ATOM 637 O O . ALA A 1 78 ? 5.910 -9.350 -2.399 1.00 84.50 78 ALA A O 1
ATOM 638 N N . PHE A 1 79 ? 5.505 -7.392 -1.396 1.00 79.12 79 PHE A N 1
ATOM 639 C CA . PHE A 1 79 ? 6.304 -6.612 -2.345 1.00 79.12 79 PHE A CA 1
ATOM 640 C C . PHE A 1 79 ? 7.806 -6.941 -2.299 1.00 79.12 79 PHE A C 1
ATOM 642 O O . PHE A 1 79 ? 8.470 -6.912 -3.327 1.00 79.12 79 PHE A O 1
ATOM 649 N N . LYS A 1 80 ? 8.381 -7.313 -1.145 1.00 69.69 80 LYS A N 1
ATOM 650 C CA . LYS A 1 80 ? 9.804 -7.712 -1.074 1.00 69.69 80 LYS A CA 1
ATOM 651 C C . LYS A 1 80 ? 10.117 -9.044 -1.757 1.00 69.69 80 LYS A C 1
ATOM 653 O O . LYS A 1 80 ? 11.253 -9.224 -2.195 1.00 69.69 80 LYS A O 1
ATOM 658 N N . GLN A 1 81 ? 9.166 -9.978 -1.807 1.00 59.25 81 GLN A N 1
ATOM 659 C CA . GLN A 1 81 ? 9.361 -11.258 -2.501 1.00 59.25 81 GLN A CA 1
ATOM 660 C C . GLN A 1 81 ? 9.496 -11.075 -4.018 1.00 59.25 81 GLN A C 1
ATOM 662 O O . GLN A 1 81 ? 10.132 -11.902 -4.664 1.00 59.25 81 GLN A O 1
ATOM 667 N N . GLU A 1 82 ? 9.010 -9.954 -4.554 1.00 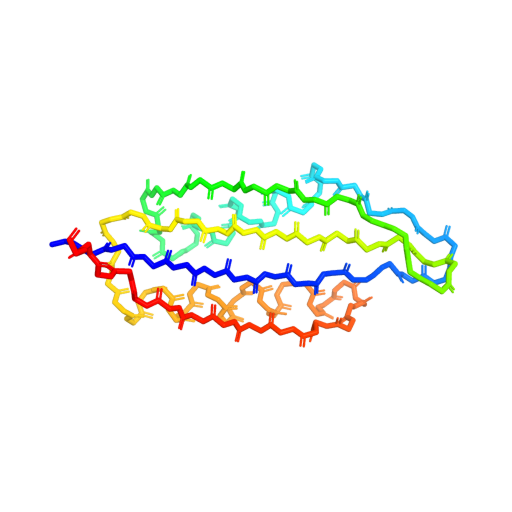54.78 82 GLU A N 1
ATOM 668 C CA . GLU A 1 82 ? 9.034 -9.632 -5.983 1.00 54.78 82 GLU A CA 1
ATOM 669 C C . GLU A 1 82 ? 10.204 -8.710 -6.387 1.00 54.78 82 GLU A C 1
ATOM 671 O O . GLU A 1 82 ? 10.131 -7.999 -7.380 1.00 54.78 82 GLU A O 1
ATOM 676 N N . THR A 1 83 ? 11.330 -8.735 -5.652 1.00 50.09 83 THR A N 1
ATOM 677 C CA . THR A 1 83 ? 12.543 -7.908 -5.890 1.00 50.09 83 THR A CA 1
ATOM 678 C C . THR A 1 83 ? 12.321 -6.393 -5.786 1.00 50.09 83 THR A C 1
ATOM 680 O O . THR A 1 83 ? 12.511 -5.658 -6.748 1.00 50.09 83 THR A O 1
ATOM 683 N N . VAL A 1 84 ? 11.973 -5.899 -4.589 1.00 54.22 84 VAL A N 1
ATOM 684 C CA . VAL A 1 84 ? 11.695 -4.465 -4.367 1.00 54.22 84 VAL A CA 1
ATOM 685 C C . VAL A 1 84 ? 12.405 -3.911 -3.132 1.00 54.22 84 VAL A C 1
ATOM 687 O O . VAL A 1 84 ? 12.279 -4.426 -2.015 1.00 54.22 84 VAL A O 1
ATOM 690 N N . GLY A 1 85 ? 13.118 -2.798 -3.322 1.00 44.97 85 GLY A N 1
ATOM 691 C CA . GLY A 1 85 ? 13.561 -1.917 -2.246 1.00 44.97 85 GLY A CA 1
ATOM 692 C C . GLY A 1 85 ? 12.372 -1.144 -1.683 1.00 44.97 85 GLY A C 1
ATOM 693 O O . GLY A 1 85 ? 12.031 -0.077 -2.172 1.00 44.97 85 GLY A O 1
ATOM 694 N N . LEU A 1 86 ? 11.711 -1.690 -0.662 1.00 52.25 86 LEU A N 1
ATOM 695 C CA . LEU A 1 86 ? 10.599 -1.003 -0.011 1.00 52.25 86 LEU A CA 1
ATOM 696 C C . LEU A 1 86 ? 11.120 0.186 0.811 1.00 52.25 86 LEU A C 1
ATOM 698 O O . LEU A 1 86 ? 11.743 -0.012 1.859 1.00 52.25 86 LEU A O 1
ATOM 702 N N . ALA A 1 87 ? 10.895 1.407 0.320 1.00 49.78 87 ALA A N 1
ATOM 703 C CA . ALA A 1 87 ? 11.549 2.602 0.850 1.00 49.78 87 ALA A CA 1
ATOM 704 C C . ALA A 1 87 ? 10.954 3.096 2.178 1.00 49.78 87 ALA A C 1
ATOM 706 O O . ALA A 1 87 ? 11.680 3.667 2.993 1.00 49.78 87 ALA A O 1
ATOM 707 N N . THR A 1 88 ? 9.661 2.900 2.459 1.00 52.41 88 THR A N 1
ATOM 708 C CA . THR A 1 88 ? 9.076 3.288 3.756 1.00 52.41 88 THR A CA 1
ATOM 709 C C . THR A 1 88 ? 7.719 2.622 3.969 1.00 52.41 88 THR A C 1
ATOM 711 O O . THR A 1 88 ? 6.903 2.654 3.059 1.00 52.41 88 THR A O 1
ATOM 714 N N . ASP A 1 89 ? 7.474 2.082 5.169 1.00 55.84 89 ASP A N 1
ATOM 715 C CA . ASP A 1 89 ? 6.122 1.825 5.682 1.00 55.84 89 ASP A CA 1
ATOM 716 C C . ASP A 1 89 ? 5.896 2.805 6.827 1.00 55.84 89 ASP A C 1
ATOM 718 O O . ASP A 1 89 ? 6.602 2.761 7.838 1.00 55.84 89 ASP A O 1
ATOM 722 N N . VAL A 1 90 ? 4.937 3.711 6.678 1.00 60.19 90 VAL A N 1
ATOM 723 C CA . VAL A 1 90 ? 4.512 4.584 7.774 1.00 60.19 90 VAL A CA 1
ATOM 724 C C . VAL A 1 90 ? 3.033 4.351 7.999 1.00 60.19 90 VAL A C 1
ATOM 726 O O . VAL A 1 90 ? 2.222 4.745 7.165 1.00 60.19 90 VAL A O 1
ATOM 729 N N . VAL A 1 91 ? 2.700 3.738 9.134 1.00 68.12 91 VAL A N 1
ATOM 730 C CA . VAL A 1 91 ? 1.324 3.647 9.627 1.00 68.12 91 VAL A CA 1
ATOM 731 C C . VAL A 1 91 ? 1.052 4.885 10.477 1.00 68.12 91 VAL A C 1
ATOM 733 O O . VAL A 1 91 ? 1.749 5.131 11.461 1.00 68.12 91 VAL A O 1
ATOM 736 N N . ARG A 1 92 ? 0.066 5.699 10.093 1.00 72.38 92 ARG A N 1
ATOM 737 C CA . ARG A 1 92 ? -0.365 6.878 10.869 1.00 72.38 92 ARG A CA 1
ATOM 738 C C . ARG A 1 92 ? -1.850 6.808 11.182 1.00 72.38 92 ARG A C 1
ATOM 740 O O . ARG A 1 92 ? -2.662 6.651 10.273 1.00 72.38 92 ARG A O 1
ATOM 747 N N . LYS A 1 93 ? -2.197 6.998 12.457 1.00 72.50 93 LYS A N 1
ATOM 748 C CA . LYS A 1 93 ? -3.570 7.267 12.893 1.00 72.50 93 LYS A CA 1
ATOM 749 C C . LYS A 1 93 ? -3.983 8.663 12.432 1.00 72.50 93 LYS A C 1
ATOM 751 O O . LYS A 1 93 ? -3.263 9.631 12.674 1.00 72.50 93 LYS A O 1
ATOM 756 N N . VAL A 1 94 ? -5.139 8.771 11.787 1.00 70.62 94 VAL A N 1
ATOM 757 C CA . VAL A 1 94 ? -5.701 10.061 11.370 1.00 70.62 94 VAL A CA 1
ATOM 758 C C . VAL A 1 94 ? -6.665 10.553 12.447 1.00 70.62 94 VAL A C 1
ATOM 760 O O . VAL A 1 94 ? -7.691 9.923 12.699 1.00 70.62 94 VAL A O 1
ATOM 763 N N . GLN A 1 95 ? -6.340 11.680 13.080 1.00 59.50 95 GLN A N 1
ATOM 764 C CA . GLN A 1 95 ? -7.265 12.435 13.928 1.00 59.50 95 GLN A CA 1
ATOM 765 C C . GLN A 1 95 ? -7.810 13.614 13.117 1.00 59.50 95 GLN A C 1
ATOM 767 O O . GLN A 1 95 ? -7.037 14.336 12.490 1.00 59.50 95 GLN A O 1
ATOM 772 N N . TRP A 1 96 ? -9.131 13.787 13.095 1.00 46.97 96 TRP A N 1
ATOM 773 C CA . TRP A 1 96 ? -9.753 14.989 12.537 1.00 46.97 96 TRP A CA 1
ATOM 774 C C . TRP A 1 96 ? -9.623 16.122 13.564 1.00 46.97 96 TRP A C 1
ATOM 776 O O . TRP A 1 96 ? -9.887 15.887 14.745 1.00 46.97 96 TRP A O 1
ATOM 786 N N . ILE A 1 97 ? -9.189 17.305 13.122 1.00 43.22 97 ILE A N 1
ATOM 787 C CA . ILE A 1 97 ? -9.259 18.563 13.888 1.00 43.22 97 ILE A CA 1
ATOM 788 C C . ILE A 1 97 ? -10.529 19.291 13.462 1.00 43.22 97 ILE A C 1
ATOM 790 O O . ILE A 1 97 ? -10.776 19.321 12.233 1.00 43.22 97 ILE A O 1
#

Radius of gyration: 13.44 Å; Cα contacts (8 Å, |Δi|>4): 174; chains: 1; bounding box: 31×31×32 Å

Foldseek 3Di:
DFKKKKKWKWWDDQPDDDDPVVLVVLLVVLCVVLVQPDKDKDWDWDDDPRIIMIMIIIMGPPDDPVSLVVSLVSSVVSSVVVPTDTPDTDIDIDDDD